Protein AF-A0A845XAM1-F1 (afdb_monomer_lite)

Radius of gyration: 22.7 Å; chains: 1; bounding box: 52×35×66 Å

Foldseek 3Di:
DAFDDDDPPWTWDADPPPRDIDTDPDVPDPDDDVVLLVVLVVVVVVPDDLVSSCVVRVDHSVVSVVSVVVVVVVDDPDDDPPDDDPDDDDDDPDDDDDDDDDPDDDDPPDPPPPPPPPPDDDDPDD

pLDDT: mean 74.66, std 19.13, range [31.91, 95.62]

Structure (mmCIF, N/CA/C/O backbone):
data_AF-A0A845XAM1-F1
#
_entry.id   AF-A0A845XAM1-F1
#
loop_
_atom_site.group_PDB
_atom_site.id
_atom_site.type_symbol
_atom_site.label_atom_id
_atom_site.label_alt_id
_atom_site.label_comp_id
_atom_site.label_asym_id
_atom_site.label_entity_id
_atom_site.label_seq_id
_atom_site.pdbx_PDB_ins_code
_atom_site.Cartn_x
_atom_site.Cartn_y
_atom_site.Cartn_z
_atom_site.occupancy
_atom_site.B_iso_or_equiv
_atom_site.auth_seq_id
_atom_site.auth_comp_id
_atom_site.auth_asym_id
_atom_site.auth_atom_id
_atom_site.pdbx_PDB_model_num
ATOM 1 N N . MET A 1 1 ? -32.323 -4.315 19.600 1.00 79.19 1 MET A N 1
ATOM 2 C CA . MET A 1 1 ? -30.849 -4.475 19.676 1.00 79.19 1 MET A CA 1
ATOM 3 C C . MET A 1 1 ? -30.452 -4.424 21.138 1.00 79.19 1 MET A C 1
ATOM 5 O O . MET A 1 1 ? -31.029 -3.615 21.851 1.00 79.19 1 MET A O 1
ATOM 9 N N . ASN A 1 2 ? -29.502 -5.253 21.579 1.00 88.81 2 ASN A N 1
ATOM 10 C CA . ASN A 1 2 ? -29.119 -5.334 22.995 1.00 88.81 2 ASN A CA 1
ATOM 11 C C . ASN A 1 2 ? -27.662 -4.906 23.189 1.00 88.81 2 ASN A C 1
ATOM 13 O O . ASN A 1 2 ? -26.811 -5.199 22.344 1.00 88.81 2 ASN A O 1
ATOM 17 N N . LYS A 1 3 ? -27.367 -4.234 24.307 1.00 89.69 3 LYS A N 1
ATOM 18 C CA . LYS A 1 3 ? -25.988 -3.936 24.721 1.00 89.69 3 LYS A CA 1
ATOM 19 C C . LYS A 1 3 ? -25.259 -5.254 25.006 1.00 89.69 3 LYS A C 1
ATOM 21 O O . LYS A 1 3 ? -25.790 -6.122 25.689 1.00 89.69 3 LYS A O 1
ATOM 26 N N . ASN A 1 4 ? -24.063 -5.408 24.453 1.00 89.12 4 ASN A N 1
ATOM 27 C CA . ASN A 1 4 ? -23.251 -6.624 24.503 1.00 89.12 4 ASN A CA 1
ATOM 28 C C . ASN A 1 4 ? -21.834 -6.312 25.007 1.00 89.12 4 ASN A C 1
ATOM 30 O O . ASN A 1 4 ? -20.840 -6.544 24.313 1.00 89.12 4 ASN A O 1
ATOM 34 N N . GLY A 1 5 ? -21.763 -5.739 26.209 1.00 89.19 5 GLY A N 1
ATOM 35 C CA . GLY A 1 5 ? -20.512 -5.339 26.849 1.00 89.19 5 GLY A CA 1
ATOM 36 C C . GLY A 1 5 ? -19.764 -4.230 26.104 1.00 89.19 5 GLY A C 1
ATOM 37 O O . GLY A 1 5 ? -20.294 -3.589 25.195 1.00 89.19 5 GLY A O 1
ATOM 38 N N . TYR A 1 6 ? -18.514 -4.013 26.499 1.00 86.81 6 TYR A N 1
ATOM 39 C CA . TYR A 1 6 ? -17.629 -3.009 25.913 1.00 86.81 6 TYR A CA 1
ATOM 40 C C . TYR A 1 6 ? -16.446 -3.679 25.209 1.00 86.81 6 TYR A C 1
ATOM 42 O O . TYR A 1 6 ? -15.944 -4.713 25.653 1.00 86.81 6 TYR A O 1
ATOM 50 N N . ARG A 1 7 ? -15.990 -3.091 24.099 1.00 81.31 7 ARG A N 1
ATOM 51 C CA . ARG A 1 7 ? -14.712 -3.433 23.454 1.00 81.31 7 ARG A CA 1
ATOM 52 C C . ARG A 1 7 ? -13.812 -2.202 23.481 1.00 81.31 7 ARG A C 1
ATOM 54 O O . ARG A 1 7 ? -13.999 -1.281 22.686 1.00 81.31 7 ARG A O 1
ATOM 61 N N . GLY A 1 8 ? -12.829 -2.208 24.381 1.00 82.19 8 GLY A N 1
ATOM 62 C CA . GLY A 1 8 ? -12.109 -0.987 24.746 1.00 82.19 8 GLY A CA 1
ATOM 63 C C . GLY A 1 8 ? -13.074 -0.011 25.420 1.00 82.19 8 GLY A C 1
ATOM 64 O O . GLY A 1 8 ? -13.892 -0.429 26.230 1.00 82.19 8 GLY A O 1
ATOM 65 N N . GLU A 1 9 ? -13.042 1.257 25.023 1.00 83.81 9 GLU A N 1
ATOM 66 C CA . GLU A 1 9 ? -13.940 2.301 25.549 1.00 83.81 9 GLU A CA 1
ATOM 67 C C . GLU A 1 9 ? -15.286 2.394 24.807 1.00 83.81 9 GLU A C 1
ATOM 69 O O . GLU A 1 9 ? -16.118 3.242 25.114 1.00 83.81 9 GLU A O 1
ATOM 74 N N . LYS A 1 10 ? -15.522 1.537 23.804 1.00 85.62 10 LYS A N 1
ATOM 75 C CA . LYS A 1 10 ? -16.697 1.631 22.926 1.00 85.62 10 LYS A CA 1
ATOM 76 C C . LYS A 1 10 ? -17.746 0.582 23.262 1.00 85.62 10 LYS A C 1
ATOM 78 O O . LYS A 1 10 ? -17.418 -0.591 23.476 1.00 85.62 10 LYS A O 1
ATOM 83 N N . GLN A 1 11 ? -19.012 0.992 23.246 1.00 88.94 11 GLN A N 1
ATOM 84 C CA . GLN A 1 11 ? -20.146 0.101 23.456 1.00 88.94 11 GLN A CA 1
ATOM 85 C C . GLN A 1 11 ? -20.244 -0.903 22.303 1.00 88.94 11 GLN A C 1
ATOM 87 O O . GLN A 1 11 ? -20.242 -0.536 21.128 1.00 88.94 11 GLN A O 1
ATOM 92 N N . ASN A 1 12 ? -20.337 -2.186 22.634 1.00 89.00 12 ASN A N 1
ATOM 93 C CA . ASN A 1 12 ? -20.641 -3.238 21.674 1.00 89.00 12 ASN A CA 1
ATOM 94 C C . ASN A 1 12 ? -22.132 -3.577 21.776 1.00 89.00 12 ASN A C 1
ATOM 96 O O . ASN A 1 12 ? -22.708 -3.590 22.866 1.00 89.00 12 ASN A O 1
ATOM 100 N N . TYR A 1 13 ? -22.761 -3.857 20.647 1.00 90.31 13 TYR A N 1
ATOM 101 C CA . TYR A 1 13 ? -24.172 -4.192 20.533 1.00 90.31 13 TYR A CA 1
ATOM 102 C C . TYR A 1 13 ? -24.320 -5.520 19.803 1.00 90.31 13 TYR A C 1
ATOM 104 O O . TYR A 1 13 ? -23.514 -5.865 18.939 1.00 90.31 13 TYR A O 1
ATOM 112 N N . LYS A 1 14 ? -25.366 -6.271 20.141 1.00 89.31 14 LYS A N 1
ATOM 113 C CA . LYS A 1 14 ? -25.750 -7.504 19.457 1.00 89.31 14 LYS A CA 1
ATOM 114 C C . LYS A 1 14 ? -27.153 -7.345 18.883 1.00 89.31 14 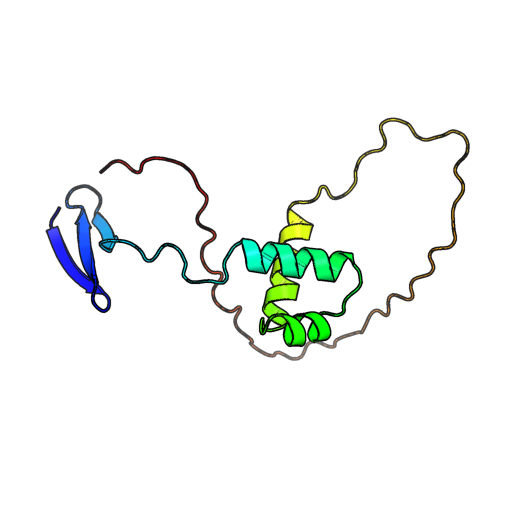LYS A C 1
ATOM 116 O O . LYS A 1 14 ? -28.093 -6.955 19.586 1.00 89.31 14 LYS A O 1
ATOM 121 N N . CYS A 1 15 ? -27.302 -7.638 17.596 1.00 89.31 15 CYS A N 1
ATOM 122 C CA . CYS A 1 15 ? -28.615 -7.705 16.971 1.00 89.31 15 CYS A CA 1
ATOM 123 C C . CYS A 1 15 ? -29.363 -8.939 17.490 1.00 89.31 15 CYS A C 1
ATOM 125 O O . CYS A 1 15 ? -28.816 -10.039 17.503 1.00 89.31 15 CYS A O 1
ATOM 127 N N . VAL A 1 16 ? -30.612 -8.749 17.916 1.00 86.31 16 VAL A N 1
ATOM 128 C CA . VAL A 1 16 ? -31.452 -9.829 18.457 1.00 86.31 16 VAL A CA 1
ATOM 129 C C . VAL A 1 16 ? -31.917 -10.760 17.333 1.00 86.31 16 VAL A C 1
ATOM 131 O O . VAL A 1 16 ? -31.968 -11.967 17.524 1.00 86.31 16 VAL A O 1
ATOM 134 N N . THR A 1 17 ? -32.165 -10.209 16.143 1.00 87.38 17 THR A N 1
ATOM 135 C CA . THR A 1 17 ? -32.703 -10.942 14.990 1.00 87.38 17 THR A CA 1
ATOM 136 C C . THR A 1 17 ? -31.642 -11.758 14.252 1.00 87.38 17 THR A C 1
ATOM 138 O O . THR A 1 17 ? -31.890 -12.898 13.889 1.00 87.38 17 THR A O 1
ATOM 141 N N . CYS A 1 18 ? -30.449 -11.195 14.021 1.00 87.31 18 CYS A N 1
ATOM 142 C CA . CYS A 1 18 ? -29.403 -11.852 13.221 1.00 87.31 18 CYS A CA 1
ATOM 143 C C . CYS A 1 18 ? -28.161 -12.272 14.023 1.00 87.31 18 CYS A C 1
ATOM 145 O O . CYS A 1 18 ? -27.218 -12.816 13.455 1.00 87.31 18 CYS A O 1
ATOM 147 N N . GLY A 1 19 ? -28.103 -11.974 15.325 1.00 83.88 19 GLY A N 1
ATOM 148 C CA . GLY A 1 19 ? -26.995 -12.352 16.208 1.00 83.88 19 GLY A CA 1
ATOM 149 C C . GLY A 1 19 ? -25.661 -11.633 15.962 1.00 83.88 19 GLY A C 1
ATOM 150 O O . GLY A 1 19 ? -24.726 -11.829 16.743 1.00 83.88 19 GLY A O 1
ATOM 151 N N . ARG A 1 20 ? -25.552 -10.794 14.920 1.00 86.38 20 ARG A N 1
ATOM 152 C CA . ARG A 1 20 ? -24.325 -10.050 14.587 1.00 86.38 20 ARG A CA 1
ATOM 153 C C . ARG A 1 20 ? -23.972 -9.044 15.680 1.00 86.38 20 ARG A C 1
ATOM 155 O O . ARG A 1 20 ? -24.858 -8.439 16.285 1.00 86.38 20 ARG A O 1
ATOM 162 N N . GLN A 1 21 ? -22.670 -8.859 15.894 1.00 86.94 21 GLN A N 1
ATOM 163 C CA . GLN A 1 21 ? -22.127 -7.897 16.850 1.00 86.94 21 GLN A CA 1
ATOM 164 C C . GLN A 1 21 ? -21.534 -6.690 16.121 1.00 86.94 21 GLN A C 1
ATOM 166 O O . GLN A 1 21 ? -20.876 -6.857 15.094 1.00 86.94 21 GLN A O 1
ATOM 171 N N . PHE A 1 22 ? -21.748 -5.492 16.653 1.00 86.56 22 PHE A N 1
ATOM 172 C CA . PHE A 1 22 ? -21.241 -4.243 16.090 1.00 86.56 22 PHE A CA 1
ATOM 173 C C . PHE A 1 22 ? -20.853 -3.265 17.199 1.00 86.56 22 PHE A C 1
ATOM 175 O O . PHE A 1 22 ? -21.482 -3.215 18.252 1.00 86.56 22 PHE A O 1
ATOM 182 N N . ILE A 1 23 ? -19.803 -2.484 16.954 1.00 85.44 23 ILE A N 1
ATOM 183 C CA . ILE A 1 23 ? -19.275 -1.502 17.904 1.00 85.44 23 ILE A CA 1
ATOM 184 C C . ILE A 1 23 ? -19.817 -0.123 17.534 1.00 85.44 23 ILE A C 1
ATOM 186 O O . ILE A 1 23 ? -19.826 0.243 16.357 1.00 85.44 23 ILE A O 1
ATOM 190 N N . GLU A 1 24 ? -20.233 0.643 18.536 1.00 77.94 24 GLU A N 1
ATOM 191 C CA . GLU A 1 24 ? -20.620 2.042 18.387 1.00 77.94 24 GLU A CA 1
ATOM 192 C C . GLU A 1 24 ? -19.454 2.862 17.832 1.00 77.94 24 GLU A C 1
ATOM 194 O O . GLU A 1 24 ? -18.351 2.842 18.379 1.00 77.94 24 GLU A O 1
ATOM 199 N N . ASN A 1 25 ? -19.690 3.564 16.722 1.00 72.31 25 ASN A N 1
ATOM 200 C CA . ASN A 1 25 ? -18.677 4.343 16.012 1.00 72.31 25 ASN A CA 1
ATOM 201 C C . ASN A 1 25 ? -17.377 3.543 15.743 1.00 72.31 25 ASN A C 1
ATOM 203 O O . ASN A 1 25 ? -16.337 3.773 16.387 1.00 72.31 25 ASN A O 1
ATOM 207 N N . PRO A 1 26 ? -17.402 2.583 14.794 1.00 68.25 26 PRO A N 1
ATOM 208 C CA . PRO A 1 26 ? -16.203 1.869 14.380 1.00 68.25 26 PRO A CA 1
ATOM 209 C C . PRO A 1 26 ? -15.143 2.892 13.982 1.00 68.25 26 PRO A C 1
ATOM 211 O O . PRO A 1 26 ? -15.405 3.798 13.195 1.00 68.25 26 PRO A O 1
ATOM 214 N N . GLN A 1 27 ? -13.942 2.773 14.545 1.00 65.75 27 GLN A N 1
ATOM 215 C CA . GLN A 1 27 ? -12.845 3.667 14.191 1.00 65.75 27 GLN A CA 1
ATOM 216 C C . GLN A 1 27 ? -12.525 3.422 12.708 1.00 65.75 27 GLN A C 1
ATOM 218 O O . GLN A 1 27 ? -11.957 2.383 12.372 1.00 65.75 27 GLN A O 1
ATOM 223 N N . LYS A 1 28 ? -12.970 4.332 11.828 1.00 63.66 28 LYS A N 1
ATOM 224 C CA . LYS A 1 28 ? -12.966 4.133 10.367 1.00 63.66 28 LYS A CA 1
ATOM 225 C C . LYS A 1 28 ? -11.569 3.911 9.797 1.00 63.66 28 LYS A C 1
ATOM 227 O O . LYS A 1 28 ? -11.437 3.263 8.769 1.00 63.66 28 LYS A O 1
ATOM 232 N N . GLN A 1 29 ? -10.531 4.399 10.473 1.00 57.56 29 GLN A N 1
ATOM 233 C CA . GLN A 1 29 ? -9.163 4.307 9.985 1.00 57.56 29 GLN A CA 1
ATOM 234 C C . GLN A 1 29 ? -8.238 3.783 11.074 1.00 57.56 29 GLN A C 1
ATOM 236 O O . GLN A 1 29 ? -7.521 4.512 11.749 1.00 57.56 29 GLN A O 1
ATOM 241 N N . ARG A 1 30 ? -8.236 2.461 11.244 1.00 62.19 30 ARG A N 1
ATOM 242 C CA . ARG A 1 30 ? -7.020 1.797 11.706 1.00 62.19 30 ARG A CA 1
ATOM 243 C C . ARG A 1 30 ? -6.127 1.681 10.471 1.00 62.19 30 ARG A C 1
ATOM 245 O O . ARG A 1 30 ? -6.280 0.730 9.704 1.00 62.19 30 ARG A O 1
ATOM 252 N N . GLY A 1 31 ? -5.185 2.600 10.286 1.00 75.62 31 GLY A N 1
ATOM 253 C CA . GLY A 1 31 ? -4.215 2.544 9.186 1.00 75.62 31 GLY A CA 1
ATOM 254 C C . GLY A 1 31 ? -3.623 3.902 8.828 1.00 75.62 31 GLY A C 1
ATOM 255 O O . GLY A 1 31 ? -4.001 4.912 9.413 1.00 75.62 31 GLY A O 1
ATOM 256 N N . TYR A 1 32 ? -2.698 3.893 7.869 1.00 84.62 32 TYR A N 1
ATOM 257 C CA . TYR A 1 32 ? -2.263 5.103 7.173 1.00 84.62 32 TYR A CA 1
ATOM 258 C C . TYR A 1 32 ? -3.428 5.667 6.346 1.00 84.62 32 TYR A C 1
ATOM 260 O O . TYR A 1 32 ? -4.269 4.893 5.882 1.00 84.62 32 TYR A O 1
ATOM 268 N N . SER A 1 33 ? -3.483 6.990 6.173 1.00 87.88 33 SER A N 1
ATOM 269 C CA . SER A 1 33 ? -4.460 7.617 5.281 1.00 87.88 33 SER A CA 1
ATOM 270 C C . SER A 1 33 ? -4.181 7.247 3.821 1.00 87.88 33 SER A C 1
ATOM 272 O O . SER A 1 33 ? -3.048 6.928 3.443 1.00 87.88 33 SER A O 1
ATOM 274 N N . ASP A 1 34 ? -5.218 7.311 2.986 1.00 87.44 34 ASP A N 1
ATOM 275 C CA . ASP A 1 34 ? -5.086 7.047 1.549 1.00 87.44 34 ASP A CA 1
ATOM 276 C C . ASP A 1 34 ? -4.158 8.065 0.864 1.00 87.44 34 ASP A C 1
ATOM 278 O O . ASP A 1 34 ? -3.443 7.719 -0.075 1.00 87.44 34 ASP A O 1
ATOM 282 N N . GLU A 1 35 ? -4.086 9.288 1.394 1.00 90.81 35 GLU A N 1
ATOM 283 C CA . GLU A 1 35 ? -3.136 10.322 0.975 1.00 90.81 35 GLU A CA 1
ATOM 284 C C . GLU A 1 35 ? -1.690 9.833 1.118 1.00 90.81 35 GLU A C 1
ATOM 286 O O . GLU A 1 35 ? -0.961 9.785 0.125 1.00 90.81 35 GLU A O 1
ATOM 291 N N . VAL A 1 36 ? -1.307 9.350 2.308 1.00 91.88 36 VAL A N 1
ATOM 292 C CA . VAL A 1 36 ? 0.045 8.825 2.572 1.00 91.88 36 VAL A CA 1
ATOM 293 C C . VAL A 1 36 ? 0.357 7.640 1.661 1.00 91.88 36 VAL A C 1
ATOM 295 O O . VAL A 1 36 ? 1.459 7.549 1.114 1.00 91.88 36 VAL A O 1
ATOM 298 N N . ARG A 1 37 ? -0.613 6.741 1.453 1.00 92.06 37 ARG A N 1
ATOM 299 C CA . ARG A 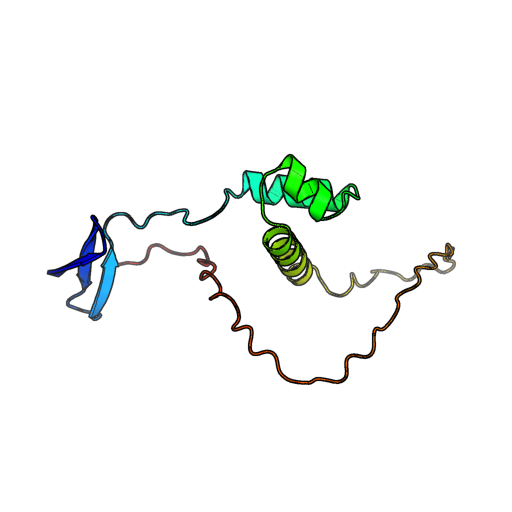1 37 ? -0.458 5.615 0.523 1.00 92.06 37 ARG A CA 1
ATOM 300 C C . ARG A 1 37 ? -0.193 6.106 -0.902 1.00 92.06 37 ARG A C 1
ATOM 302 O O . ARG A 1 37 ? 0.730 5.608 -1.545 1.00 92.06 37 ARG A O 1
ATOM 309 N N . SER A 1 38 ? -0.968 7.075 -1.386 1.00 92.62 38 SER A N 1
ATOM 310 C CA . SER A 1 38 ? -0.837 7.609 -2.746 1.00 92.62 38 SER A CA 1
ATOM 311 C C . SER A 1 38 ? 0.511 8.299 -2.975 1.00 92.62 38 SER A C 1
ATOM 313 O O . SER A 1 38 ? 1.142 8.099 -4.011 1.00 92.62 38 SER A O 1
ATOM 315 N N . GLU A 1 39 ? 1.009 9.041 -1.986 1.00 94.94 39 GLU A N 1
ATOM 316 C CA . GLU A 1 39 ? 2.318 9.691 -2.049 1.00 94.94 39 GLU A CA 1
ATOM 317 C C . GLU A 1 39 ? 3.464 8.675 -2.050 1.00 94.94 39 GLU A C 1
ATOM 319 O O . GLU A 1 39 ? 4.408 8.814 -2.828 1.00 94.94 39 GLU A O 1
ATOM 324 N N . CYS A 1 40 ? 3.373 7.627 -1.222 1.00 95.19 40 CYS A N 1
ATOM 325 C CA . CYS A 1 40 ? 4.353 6.538 -1.209 1.00 95.19 40 CYS A CA 1
ATOM 326 C C . CYS A 1 40 ? 4.442 5.839 -2.570 1.00 95.19 40 CYS A C 1
ATOM 328 O O . CYS A 1 40 ? 5.541 5.573 -3.056 1.00 95.19 40 CYS A O 1
ATOM 330 N N . LEU A 1 41 ? 3.296 5.572 -3.200 1.00 94.00 41 LEU A N 1
ATOM 331 C CA . LEU A 1 41 ? 3.248 4.950 -4.523 1.00 94.00 41 LEU A CA 1
ATOM 332 C C . LEU A 1 41 ? 3.819 5.868 -5.612 1.00 94.00 41 LEU A C 1
ATOM 334 O O . LEU A 1 41 ? 4.584 5.396 -6.447 1.00 94.00 41 LEU A O 1
ATOM 338 N N . LYS A 1 42 ? 3.533 7.177 -5.571 1.00 95.62 42 LYS A N 1
ATOM 339 C CA . LYS A 1 42 ? 4.125 8.153 -6.506 1.00 95.62 42 LYS A CA 1
ATOM 340 C C . LYS A 1 42 ? 5.651 8.189 -6.414 1.00 95.62 42 LYS A C 1
ATOM 342 O O . LYS A 1 42 ? 6.321 8.150 -7.438 1.00 95.62 42 LYS A O 1
ATOM 347 N N . MET A 1 43 ? 6.211 8.215 -5.203 1.00 95.44 43 MET A N 1
ATOM 348 C CA . MET A 1 43 ? 7.670 8.196 -5.027 1.00 95.44 43 MET A CA 1
ATOM 349 C C . MET A 1 43 ? 8.304 6.902 -5.547 1.00 95.44 43 MET A C 1
ATOM 351 O O . MET A 1 43 ? 9.383 6.954 -6.132 1.00 95.44 43 MET A O 1
ATOM 355 N N . TYR A 1 44 ? 7.630 5.761 -5.375 1.00 95.00 44 TYR A N 1
ATOM 356 C CA . TYR A 1 44 ? 8.090 4.486 -5.928 1.00 95.00 44 TYR A CA 1
ATOM 357 C C . TYR A 1 44 ? 8.121 4.501 -7.463 1.00 95.00 44 TYR A C 1
ATOM 359 O O . TYR A 1 44 ? 9.129 4.115 -8.048 1.00 95.00 44 TYR A O 1
ATOM 367 N N . VAL A 1 45 ? 7.062 5.001 -8.112 1.00 93.31 45 VAL A N 1
ATOM 368 C CA . VAL A 1 45 ? 7.013 5.148 -9.581 1.00 93.31 45 VAL A CA 1
ATOM 369 C C . VAL A 1 45 ? 8.092 6.113 -10.085 1.00 93.31 45 VAL A C 1
ATOM 371 O O . VAL A 1 45 ? 8.679 5.875 -11.133 1.00 93.31 45 VAL A O 1
ATOM 374 N N . ASN A 1 46 ? 8.431 7.140 -9.300 1.00 94.75 46 ASN A N 1
ATOM 375 C CA . ASN A 1 46 ? 9.535 8.064 -9.587 1.00 94.75 46 ASN A CA 1
ATOM 376 C C . ASN A 1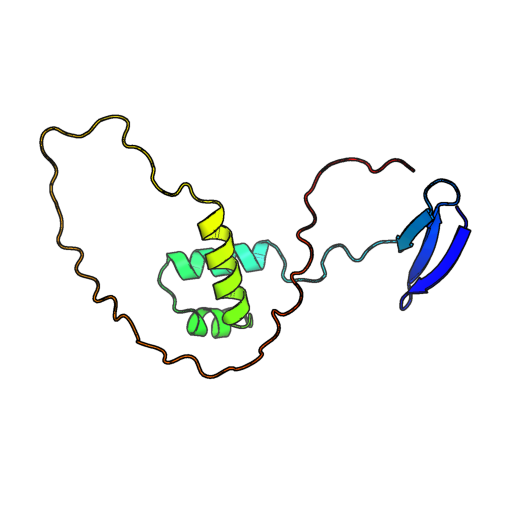 46 ? 10.937 7.472 -9.316 1.00 94.75 46 ASN A C 1
ATOM 378 O O . ASN A 1 46 ? 11.928 8.196 -9.379 1.00 94.75 46 ASN A O 1
ATOM 382 N N . GLY A 1 47 ? 11.044 6.182 -8.982 1.00 92.19 47 GLY A N 1
ATOM 383 C CA . GLY A 1 47 ? 12.320 5.481 -8.833 1.00 92.19 47 GLY A CA 1
ATOM 384 C C . GLY A 1 47 ? 12.960 5.555 -7.444 1.00 92.19 47 GLY A C 1
ATOM 385 O O . GLY A 1 47 ? 14.086 5.083 -7.271 1.00 92.19 47 GLY A O 1
ATOM 386 N N . MET A 1 48 ? 12.283 6.092 -6.419 1.00 93.88 48 MET A N 1
ATOM 387 C CA . MET A 1 48 ? 12.809 5.992 -5.053 1.00 93.88 48 MET A CA 1
ATOM 388 C C . MET A 1 48 ? 12.773 4.545 -4.549 1.00 93.88 48 MET A C 1
ATOM 390 O O . MET A 1 48 ? 11.743 3.870 -4.574 1.00 93.88 48 MET A O 1
ATOM 394 N N . GLY A 1 49 ? 13.892 4.094 -3.979 1.00 92.06 49 GLY A N 1
ATOM 395 C CA . GLY A 1 49 ? 13.959 2.809 -3.289 1.00 92.06 49 GLY A CA 1
ATOM 396 C C . GLY A 1 49 ? 13.096 2.779 -2.019 1.00 92.06 49 GLY A C 1
ATOM 397 O O . GLY A 1 49 ? 12.935 3.789 -1.335 1.00 92.06 49 GLY A O 1
ATOM 398 N N . PHE A 1 50 ? 12.595 1.596 -1.643 1.00 94.25 50 PHE A N 1
ATOM 399 C CA . PHE A 1 50 ? 11.670 1.427 -0.508 1.00 94.25 50 PHE A CA 1
ATOM 400 C C . PHE A 1 50 ? 12.182 2.007 0.820 1.00 94.25 50 PHE A C 1
ATOM 402 O O . PHE A 1 50 ? 11.409 2.601 1.566 1.00 94.25 50 PHE A O 1
ATOM 409 N N . ARG A 1 51 ? 13.485 1.869 1.104 1.00 94.38 51 ARG A N 1
ATOM 410 C CA . ARG A 1 51 ? 14.117 2.446 2.305 1.00 94.38 51 ARG A CA 1
ATOM 411 C C . ARG A 1 51 ? 14.197 3.973 2.255 1.00 94.38 51 ARG A C 1
ATOM 413 O O . ARG A 1 51 ? 14.036 4.621 3.279 1.00 94.38 51 ARG A O 1
ATOM 420 N N . GLY A 1 52 ? 14.402 4.546 1.068 1.00 94.81 52 GLY A N 1
ATOM 421 C CA . GLY A 1 52 ? 14.379 5.998 0.889 1.00 94.81 52 GLY A CA 1
ATOM 422 C C . GLY A 1 52 ? 12.991 6.567 1.174 1.00 94.81 52 GLY A C 1
ATOM 423 O O . GLY A 1 52 ? 12.861 7.584 1.846 1.00 94.81 52 GLY A O 1
ATOM 424 N N . ILE A 1 53 ? 11.943 5.871 0.729 1.00 95.31 53 ILE A N 1
ATOM 425 C CA . ILE A 1 53 ? 10.557 6.272 1.001 1.00 95.31 53 ILE A CA 1
ATOM 426 C C . ILE A 1 53 ? 10.239 6.148 2.496 1.00 95.31 53 ILE A C 1
ATOM 428 O O . ILE A 1 53 ? 9.594 7.031 3.061 1.00 95.31 53 ILE A O 1
ATOM 432 N N . GLU A 1 54 ? 10.722 5.088 3.148 1.00 94.56 54 GLU A N 1
ATOM 433 C CA . GLU A 1 54 ? 10.597 4.911 4.598 1.00 94.56 54 GLU A CA 1
ATOM 434 C C . GLU A 1 54 ? 11.206 6.084 5.372 1.00 94.56 54 GLU A C 1
ATOM 436 O O . GLU A 1 54 ? 10.557 6.606 6.275 1.00 94.56 54 GLU A O 1
ATOM 441 N N . TRP A 1 55 ? 12.392 6.559 4.990 1.00 95.25 55 TRP A N 1
ATOM 442 C CA . TRP A 1 55 ? 13.008 7.725 5.629 1.00 95.25 55 TRP A CA 1
ATOM 443 C C . TRP A 1 55 ? 12.219 9.017 5.423 1.00 95.25 55 TRP A C 1
ATOM 445 O O . TRP A 1 55 ? 12.104 9.809 6.353 1.00 95.25 55 TRP A O 1
ATOM 455 N N . VAL A 1 56 ? 11.643 9.224 4.238 1.00 94.19 56 VAL A N 1
ATOM 456 C CA . VAL A 1 56 ? 10.891 10.451 3.930 1.00 94.19 56 VAL A CA 1
ATOM 457 C C . VAL A 1 56 ? 9.509 10.468 4.592 1.00 94.19 56 VAL A C 1
ATOM 459 O O . VAL A 1 56 ? 9.054 11.524 5.027 1.00 94.19 56 VAL A O 1
ATOM 462 N N . LYS A 1 57 ? 8.813 9.325 4.666 1.00 92.69 57 LYS A N 1
ATOM 463 C CA . LYS A 1 57 ? 7.420 9.256 5.156 1.00 92.69 57 LYS A CA 1
ATOM 464 C C . LYS A 1 57 ? 7.255 8.640 6.540 1.00 92.69 57 LYS A C 1
ATOM 466 O O . LYS A 1 57 ? 6.155 8.692 7.083 1.00 92.69 57 LYS A O 1
ATOM 471 N N . GLY A 1 58 ? 8.290 8.018 7.101 1.00 92.06 58 GLY A N 1
ATOM 472 C CA . GLY A 1 58 ? 8.190 7.265 8.357 1.00 92.06 58 GLY A CA 1
ATOM 473 C C . GLY A 1 58 ? 7.300 6.019 8.255 1.00 92.06 58 GLY A C 1
ATOM 474 O O . GLY A 1 58 ? 6.818 5.506 9.265 1.00 92.06 58 GLY A O 1
ATOM 475 N N . VAL A 1 59 ? 7.033 5.537 7.038 1.00 91.62 59 VAL A N 1
ATOM 476 C CA . VAL A 1 59 ? 6.254 4.320 6.787 1.00 91.62 59 VAL A CA 1
ATOM 477 C C . VAL A 1 59 ? 7.217 3.157 6.617 1.00 91.62 59 VAL A C 1
ATOM 479 O O . VAL A 1 59 ? 8.072 3.195 5.739 1.00 91.62 59 VAL A O 1
ATOM 482 N N . HIS A 1 60 ? 7.044 2.093 7.401 1.00 93.25 60 HIS A N 1
ATOM 483 C CA . HIS A 1 60 ? 7.914 0.922 7.305 1.00 93.25 60 HIS A CA 1
ATOM 484 C C . HIS A 1 60 ? 7.927 0.341 5.879 1.00 93.25 60 HIS A C 1
ATOM 486 O O . HIS A 1 60 ? 6.863 0.098 5.294 1.00 93.25 60 HIS A O 1
ATOM 492 N N . HIS A 1 61 ? 9.114 0.067 5.328 1.00 91.56 61 HIS A N 1
ATOM 493 C CA . HIS A 1 61 ? 9.287 -0.343 3.928 1.00 91.56 61 HIS A CA 1
ATOM 494 C C . HIS A 1 61 ? 8.455 -1.572 3.527 1.00 91.56 61 HIS A C 1
ATOM 496 O O . HIS A 1 61 ? 7.998 -1.660 2.387 1.00 91.56 61 HIS A O 1
ATOM 502 N N . THR A 1 62 ? 8.184 -2.511 4.443 1.00 94.12 62 THR A N 1
ATOM 503 C CA . THR A 1 62 ? 7.333 -3.681 4.139 1.00 94.12 62 THR A CA 1
ATOM 504 C C . THR A 1 62 ? 5.891 -3.297 3.821 1.00 94.12 62 THR A C 1
ATOM 506 O O . THR A 1 62 ? 5.253 -3.950 2.997 1.00 94.12 62 THR A O 1
ATOM 509 N N . THR A 1 63 ? 5.373 -2.242 4.452 1.00 93.00 63 THR A N 1
ATOM 510 C CA . THR A 1 63 ? 4.029 -1.716 4.184 1.00 93.00 63 THR A CA 1
ATOM 511 C C . THR A 1 63 ? 3.958 -1.163 2.764 1.00 93.00 63 THR A C 1
ATOM 513 O O . THR A 1 63 ? 3.012 -1.454 2.036 1.00 93.00 63 THR A O 1
ATOM 516 N N . ILE A 1 64 ? 5.001 -0.448 2.339 1.00 93.31 64 ILE A N 1
ATOM 517 C CA . ILE A 1 64 ? 5.116 0.099 0.984 1.00 93.31 64 ILE A CA 1
ATOM 518 C C . ILE A 1 64 ? 5.194 -1.042 -0.039 1.00 93.31 64 ILE A C 1
ATOM 520 O O . ILE A 1 64 ? 4.446 -1.042 -1.013 1.00 93.31 64 ILE A O 1
ATOM 524 N N . ILE A 1 65 ? 6.014 -2.069 0.219 1.00 93.62 65 ILE A N 1
ATOM 525 C CA . ILE A 1 65 ? 6.094 -3.273 -0.629 1.00 93.62 65 ILE A CA 1
ATOM 526 C C . ILE A 1 65 ? 4.721 -3.948 -0.756 1.00 93.62 65 ILE A C 1
ATOM 528 O O . ILE A 1 65 ? 4.334 -4.368 -1.846 1.00 93.62 65 ILE A O 1
ATOM 532 N N . HIS A 1 66 ? 3.964 -4.055 0.340 1.00 93.25 66 HIS A N 1
ATOM 533 C CA . HIS A 1 66 ? 2.608 -4.604 0.304 1.00 93.25 66 HIS A CA 1
ATOM 534 C C . HIS A 1 66 ? 1.662 -3.759 -0.555 1.00 93.25 66 HIS A C 1
ATOM 536 O O . HIS A 1 66 ? 0.903 -4.329 -1.337 1.00 93.25 66 HIS A O 1
ATOM 542 N N . TRP A 1 67 ? 1.723 -2.429 -0.465 1.00 93.44 67 TRP A N 1
ATOM 543 C CA . TRP A 1 67 ? 0.910 -1.552 -1.309 1.00 93.44 67 TRP A CA 1
ATOM 544 C C . TRP A 1 67 ? 1.265 -1.661 -2.787 1.00 93.44 67 TRP A C 1
ATOM 546 O O . TRP A 1 67 ? 0.355 -1.709 -3.613 1.00 93.44 67 TRP A O 1
ATOM 556 N N . VAL A 1 68 ? 2.550 -1.766 -3.126 1.00 92.00 68 VAL A N 1
ATOM 557 C CA . VAL A 1 68 ? 2.989 -1.989 -4.512 1.00 92.00 68 VAL A CA 1
ATOM 558 C C . VAL A 1 68 ? 2.464 -3.328 -5.027 1.00 92.00 68 VAL A C 1
ATOM 560 O O . VAL A 1 68 ? 1.831 -3.371 -6.077 1.00 92.00 68 VAL A O 1
ATOM 563 N N . LYS A 1 69 ? 2.610 -4.411 -4.252 1.00 90.12 69 LYS A N 1
ATOM 564 C CA . LYS A 1 69 ? 2.064 -5.733 -4.612 1.00 90.12 69 LYS A CA 1
ATOM 565 C C . LYS A 1 69 ? 0.546 -5.729 -4.776 1.00 90.12 69 LYS A C 1
ATOM 567 O O . LYS A 1 69 ? 0.032 -6.438 -5.631 1.00 90.12 69 LYS A O 1
ATOM 572 N N . GLN A 1 70 ? -0.177 -4.985 -3.941 1.00 89.31 70 GLN A N 1
ATOM 573 C CA . GLN A 1 70 ? -1.629 -4.877 -4.048 1.00 89.31 70 GLN A CA 1
ATOM 574 C C . GLN A 1 70 ? -2.037 -4.110 -5.308 1.00 89.31 70 GLN A C 1
ATOM 576 O O . GLN A 1 70 ? -2.911 -4.577 -6.026 1.00 89.31 70 GLN A O 1
ATOM 581 N N . SER A 1 71 ? -1.364 -2.995 -5.595 1.00 87.12 71 SER A N 1
ATOM 582 C CA . SER A 1 71 ? -1.625 -2.186 -6.793 1.00 87.12 71 SER A CA 1
ATOM 583 C C . SER A 1 71 ? -1.284 -2.964 -8.072 1.00 87.12 71 SER A C 1
ATOM 585 O O . SER A 1 71 ? -1.997 -2.874 -9.060 1.00 87.12 71 SER A O 1
ATOM 587 N N . GLY A 1 72 ? -0.249 -3.813 -8.026 1.00 83.56 72 GLY A N 1
ATOM 588 C CA . GLY A 1 72 ? 0.108 -4.724 -9.117 1.00 83.56 72 GLY A CA 1
ATOM 589 C C . GLY A 1 72 ? -0.969 -5.758 -9.457 1.00 83.56 72 GLY A C 1
ATOM 590 O O . GLY A 1 72 ? -1.109 -6.121 -10.613 1.00 83.56 72 GLY A O 1
ATOM 591 N N . LYS A 1 73 ? -1.762 -6.209 -8.475 1.00 82.75 73 LYS A N 1
ATOM 592 C CA . LYS A 1 73 ? -2.867 -7.162 -8.708 1.00 82.75 73 LYS A CA 1
ATOM 593 C C . LYS A 1 73 ? -4.100 -6.525 -9.345 1.00 82.75 73 LYS A C 1
ATOM 595 O O . LYS A 1 73 ? -4.957 -7.244 -9.842 1.00 82.75 73 LYS A O 1
ATOM 600 N N . GLU A 1 74 ? -4.234 -5.208 -9.232 1.00 77.94 74 GLU A N 1
ATOM 601 C CA . GLU A 1 74 ? -5.348 -4.454 -9.813 1.00 77.94 74 GLU A CA 1
ATOM 602 C C . GLU A 1 74 ? -5.094 -4.129 -11.293 1.00 77.94 74 GLU A C 1
ATOM 604 O O . GLU A 1 74 ? -6.029 -3.777 -12.009 1.00 77.94 74 GLU A O 1
ATOM 609 N N . LEU A 1 75 ? -3.848 -4.270 -11.757 1.00 76.94 75 LEU A N 1
ATOM 610 C CA . LEU A 1 75 ? -3.470 -4.071 -13.149 1.00 76.94 75 LEU A CA 1
ATOM 611 C C . LEU A 1 75 ? -3.7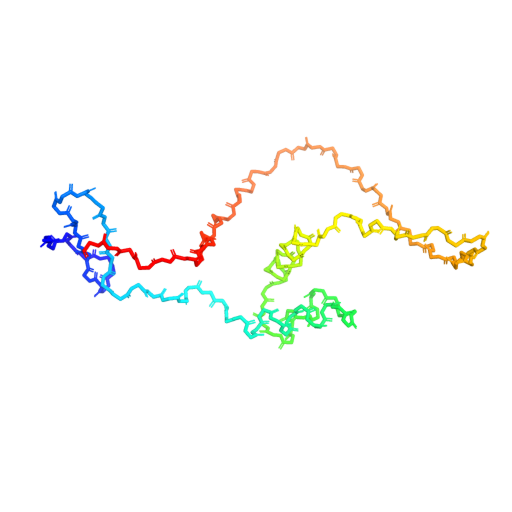71 -5.332 -13.980 1.00 76.94 75 LEU A C 1
ATOM 613 O O . LEU A 1 75 ? -3.552 -6.446 -13.498 1.00 76.94 75 LEU A O 1
ATOM 617 N N . PRO A 1 76 ? -4.264 -5.182 -15.223 1.00 75.00 76 PRO A N 1
ATOM 618 C CA . PRO A 1 76 ? -4.391 -6.304 -16.146 1.00 75.00 76 PRO A CA 1
ATOM 619 C C . PRO A 1 76 ? -3.007 -6.881 -16.486 1.00 75.00 76 PRO A C 1
ATOM 621 O O . PRO A 1 76 ? -2.054 -6.130 -16.681 1.00 75.00 76 PRO A O 1
ATOM 624 N N . ASP A 1 77 ? -2.921 -8.212 -16.575 1.00 68.31 77 ASP A N 1
ATOM 625 C CA . ASP A 1 77 ? -1.670 -8.976 -16.771 1.00 68.31 77 ASP A CA 1
ATOM 626 C C . ASP A 1 77 ? -0.943 -8.606 -18.078 1.00 68.31 77 ASP A C 1
ATOM 628 O O . ASP A 1 77 ? 0.283 -8.607 -18.157 1.00 68.31 77 ASP A O 1
ATOM 632 N N . ALA A 1 78 ? -1.713 -8.245 -19.104 1.00 64.56 78 ALA A N 1
ATOM 633 C CA . ALA A 1 78 ? -1.226 -7.659 -20.339 1.00 64.56 78 ALA A CA 1
ATOM 634 C C . ALA A 1 78 ? -2.352 -6.827 -20.957 1.00 64.56 78 ALA A C 1
ATOM 636 O O . ALA A 1 78 ? -3.486 -7.297 -21.087 1.00 64.56 78 ALA A O 1
ATOM 637 N N . LEU A 1 79 ? -2.049 -5.595 -21.360 1.00 63.94 79 LEU A N 1
ATOM 638 C CA . LEU A 1 79 ? -2.894 -4.899 -22.322 1.00 63.94 79 LEU A CA 1
ATOM 639 C C . LEU A 1 79 ? -2.735 -5.654 -23.640 1.00 63.94 79 LEU A C 1
ATOM 641 O O . LEU A 1 79 ? -1.650 -5.651 -24.218 1.00 63.94 79 LEU A O 1
ATOM 645 N N . ALA A 1 80 ? -3.783 -6.352 -24.078 1.00 63.50 80 ALA A N 1
ATOM 646 C CA . ALA A 1 80 ? -3.793 -6.922 -25.415 1.00 63.50 80 ALA A CA 1
ATOM 647 C C . ALA A 1 80 ? -3.672 -5.751 -26.404 1.00 63.50 80 ALA A C 1
ATOM 649 O O . ALA A 1 80 ? -4.532 -4.866 -26.379 1.00 63.50 80 ALA A O 1
ATOM 650 N N . PRO A 1 81 ? -2.611 -5.680 -27.225 1.00 65.75 81 PRO A N 1
ATOM 651 C CA . PRO A 1 81 ? -2.530 -4.641 -28.236 1.00 65.75 81 PRO A CA 1
ATOM 652 C C . PRO A 1 81 ? -3.684 -4.845 -29.227 1.00 65.75 81 PRO A C 1
ATOM 654 O O . PRO A 1 81 ? -3.863 -5.946 -29.744 1.00 65.75 81 PRO A O 1
ATOM 657 N N . GLU A 1 82 ? -4.482 -3.803 -29.484 1.00 67.31 82 GLU A N 1
ATOM 658 C CA . GLU A 1 82 ? -5.595 -3.870 -30.451 1.00 67.31 82 GLU A CA 1
ATOM 659 C C . GLU A 1 82 ? -5.104 -4.147 -31.882 1.00 67.31 82 GLU A C 1
ATOM 661 O O . GLU A 1 82 ? -5.837 -4.694 -32.702 1.00 67.31 82 GLU A O 1
ATOM 666 N N . SER A 1 83 ? -3.849 -3.808 -32.183 1.00 66.81 83 SER A N 1
ATOM 667 C CA . SER A 1 83 ? -3.182 -4.154 -33.435 1.00 66.81 83 SER A CA 1
ATOM 668 C C . SER A 1 83 ? -1.687 -4.358 -33.200 1.00 66.81 83 SER A C 1
ATOM 670 O O . SER A 1 83 ? -1.056 -3.619 -32.443 1.00 66.81 83 SER A O 1
ATOM 672 N N . VAL A 1 84 ? -1.122 -5.390 -33.826 1.00 71.31 84 VAL A N 1
ATOM 673 C CA . VAL A 1 84 ? 0.327 -5.612 -33.854 1.00 71.31 84 VAL A CA 1
ATOM 674 C C . VAL A 1 84 ? 0.888 -4.739 -34.982 1.00 71.31 84 VAL A C 1
ATOM 676 O O . VAL A 1 84 ? 0.451 -4.911 -36.121 1.00 71.31 84 VAL A O 1
ATOM 679 N N . PRO A 1 85 ? 1.795 -3.785 -34.708 1.00 72.62 85 PRO A N 1
ATOM 680 C CA . PRO A 1 85 ? 2.399 -2.976 -35.761 1.00 72.62 85 PRO A CA 1
ATOM 681 C C . PRO A 1 85 ? 3.247 -3.853 -36.695 1.00 72.62 85 PRO A C 1
ATOM 683 O O . PRO A 1 85 ? 3.906 -4.789 -36.247 1.00 72.62 85 PRO A O 1
ATOM 686 N N . GLU A 1 86 ? 3.237 -3.543 -37.994 1.00 74.94 86 GLU A N 1
ATOM 687 C CA . GLU A 1 86 ? 3.976 -4.285 -39.032 1.00 74.94 86 GLU A CA 1
ATOM 688 C C . GLU A 1 86 ? 5.503 -4.213 -38.835 1.00 74.94 86 GLU A C 1
ATOM 690 O O . GLU A 1 86 ? 6.227 -5.145 -39.178 1.00 74.94 86 GLU A O 1
ATOM 695 N N . VAL A 1 87 ? 5.988 -3.130 -38.218 1.00 73.75 87 VAL A N 1
ATOM 696 C CA . VAL A 1 87 ? 7.384 -2.928 -37.814 1.00 73.75 87 VAL A CA 1
ATOM 697 C C . VAL A 1 87 ? 7.391 -2.333 -36.406 1.00 73.75 87 VAL A C 1
ATOM 699 O O . VAL A 1 87 ? 6.715 -1.337 -36.153 1.00 73.75 87 VAL A O 1
ATOM 702 N N . GLY A 1 88 ? 8.138 -2.941 -35.484 1.00 71.31 88 GLY A N 1
ATOM 703 C CA . GLY A 1 88 ? 8.322 -2.452 -34.118 1.00 71.31 88 GLY A CA 1
ATOM 704 C C . GLY A 1 88 ? 9.804 -2.346 -33.783 1.00 71.31 88 GLY A C 1
ATOM 705 O O . GLY A 1 88 ? 10.554 -3.297 -33.994 1.00 71.31 88 GLY A O 1
ATOM 706 N N . GLU A 1 89 ? 10.228 -1.193 -33.272 1.00 75.62 89 GLU A N 1
ATOM 707 C CA . GLU A 1 89 ? 11.567 -1.024 -32.711 1.00 75.62 89 GLU A CA 1
ATOM 708 C C . GLU A 1 89 ? 11.620 -1.698 -31.333 1.00 75.62 89 GLU A C 1
ATOM 710 O O . GLU A 1 89 ? 10.793 -1.428 -30.460 1.00 75.62 89 GLU A O 1
ATOM 715 N N . LEU A 1 90 ? 12.575 -2.609 -31.147 1.00 71.88 90 LEU A N 1
ATOM 716 C CA . LEU A 1 90 ? 12.873 -3.232 -29.859 1.00 71.88 90 LEU A CA 1
ATOM 717 C C . LEU A 1 90 ? 14.078 -2.512 -29.257 1.00 71.88 90 LEU A C 1
ATOM 719 O O . LEU A 1 90 ? 15.198 -2.709 -29.719 1.00 71.88 90 LEU A O 1
ATOM 723 N N . ASP A 1 91 ? 13.845 -1.683 -28.241 1.00 78.38 91 ASP A N 1
ATOM 724 C CA . ASP A 1 91 ? 14.925 -1.092 -27.450 1.00 78.38 91 ASP A CA 1
ATOM 725 C C . ASP A 1 91 ? 15.449 -2.108 -26.417 1.00 78.38 91 ASP A C 1
ATOM 727 O O . ASP A 1 91 ? 14.679 -2.861 -25.804 1.00 78.38 91 ASP A O 1
ATOM 731 N N . GLU A 1 92 ? 16.769 -2.168 -26.237 1.00 66.81 92 GLU A N 1
ATOM 732 C CA . GLU A 1 92 ? 17.437 -3.175 -25.408 1.00 66.81 92 GLU A CA 1
ATOM 733 C C . GLU A 1 92 ? 17.285 -2.868 -23.910 1.00 66.81 92 GLU A C 1
ATOM 735 O O . GLU A 1 92 ? 18.161 -2.304 -23.255 1.00 66.81 92 GLU A O 1
ATOM 740 N N . LEU A 1 93 ? 16.177 -3.309 -23.315 1.00 65.12 93 LEU A N 1
ATOM 741 C CA . LEU A 1 93 ? 15.992 -3.267 -21.863 1.00 65.12 93 LEU A CA 1
ATOM 742 C C . LEU A 1 93 ? 16.543 -4.535 -21.206 1.00 65.12 93 LEU A C 1
ATOM 744 O O . LEU A 1 93 ? 15.803 -5.436 -20.804 1.00 65.12 93 LEU A O 1
ATOM 748 N N . GLN A 1 94 ? 17.864 -4.611 -21.055 1.00 62.03 94 GLN A N 1
ATOM 749 C CA . GLN A 1 94 ? 18.479 -5.700 -20.302 1.00 62.03 94 GLN A CA 1
ATOM 750 C C . GLN A 1 94 ? 18.472 -5.380 -18.800 1.00 62.03 94 GLN A C 1
ATOM 752 O O . GLN A 1 94 ? 19.296 -4.625 -18.291 1.00 62.03 94 GLN A O 1
ATOM 757 N N . THR A 1 95 ? 17.541 -5.982 -18.058 1.00 64.50 95 THR A N 1
ATOM 758 C CA . THR A 1 95 ? 17.573 -5.973 -16.587 1.00 64.50 95 THR A CA 1
ATOM 759 C C . THR A 1 95 ? 18.010 -7.350 -16.103 1.00 64.50 95 THR A C 1
ATOM 761 O O . THR A 1 95 ? 17.303 -8.336 -16.300 1.00 64.50 95 THR A O 1
ATOM 764 N N . PHE A 1 96 ? 19.181 -7.447 -15.468 1.00 77.75 96 PHE A N 1
ATOM 765 C CA . PHE A 1 96 ? 19.624 -8.698 -14.852 1.00 77.75 96 PHE A CA 1
ATOM 766 C C . PHE A 1 96 ? 18.709 -9.050 -13.671 1.00 77.75 96 PHE A C 1
ATOM 768 O O . PHE A 1 96 ? 18.799 -8.460 -12.592 1.00 77.75 96 PHE A O 1
ATOM 775 N N . VAL A 1 97 ? 17.825 -10.028 -13.866 1.00 70.12 97 VAL A N 1
ATOM 776 C CA . VAL A 1 97 ? 16.973 -10.572 -12.805 1.00 70.12 97 VAL A CA 1
ATOM 777 C C . VAL A 1 97 ? 17.632 -11.834 -12.256 1.00 70.12 97 VAL A C 1
ATOM 779 O O . VAL A 1 97 ? 17.482 -12.930 -12.792 1.00 70.12 97 VAL A O 1
ATOM 782 N N . GLY A 1 98 ? 18.398 -11.685 -11.176 1.00 69.88 98 GLY A N 1
ATOM 783 C CA . GLY A 1 98 ? 19.003 -12.823 -10.489 1.00 69.88 98 GLY A CA 1
ATOM 784 C C . GLY A 1 98 ? 17.945 -13.684 -9.793 1.00 69.88 98 GLY A C 1
ATOM 785 O O . GLY A 1 98 ? 17.338 -13.254 -8.811 1.00 69.88 98 GLY A O 1
ATOM 786 N N . LEU A 1 99 ? 17.753 -14.924 -10.248 1.00 62.62 99 LEU A N 1
ATOM 787 C CA . LEU A 1 99 ? 16.992 -15.926 -9.500 1.00 62.62 99 LEU A CA 1
ATOM 788 C C . LEU A 1 99 ? 17.847 -16.442 -8.337 1.00 62.62 99 LEU A C 1
ATOM 790 O O . LEU A 1 99 ? 18.768 -17.239 -8.521 1.00 62.62 99 LEU A O 1
ATOM 794 N N . LYS A 1 100 ? 17.549 -15.996 -7.115 1.00 63.12 100 LYS A N 1
ATOM 795 C CA . LYS A 1 100 ? 18.174 -16.548 -5.909 1.00 63.12 100 LYS A CA 1
ATOM 796 C C . LYS A 1 100 ? 17.534 -17.904 -5.593 1.00 63.12 100 LYS A C 1
ATOM 798 O O . LYS A 1 100 ? 16.382 -17.946 -5.172 1.00 63.12 100 LYS A O 1
ATOM 803 N N . LYS A 1 101 ? 18.271 -19.007 -5.771 1.00 55.34 101 LYS A N 1
ATOM 804 C CA . LYS A 1 101 ? 17.860 -20.325 -5.255 1.00 55.34 101 LYS A CA 1
ATOM 805 C C . LYS A 1 101 ? 17.772 -20.245 -3.726 1.00 55.34 101 LYS A C 1
ATOM 807 O O . LYS A 1 101 ? 18.743 -19.865 -3.073 1.00 55.34 101 LYS A O 1
ATOM 812 N N . GLN A 1 102 ? 16.603 -20.549 -3.170 1.00 53.72 102 GLN A N 1
ATOM 813 C CA . GLN A 1 102 ? 16.401 -20.719 -1.733 1.00 53.72 102 GLN A CA 1
ATOM 814 C C . GLN A 1 102 ? 16.066 -22.187 -1.486 1.00 53.72 102 GLN A C 1
ATOM 816 O O . GLN A 1 102 ? 14.949 -22.612 -1.769 1.00 53.72 102 GLN A O 1
ATOM 821 N N . ASP A 1 103 ? 17.028 -22.951 -0.967 1.00 48.97 103 ASP A N 1
ATOM 822 C CA . ASP A 1 103 ? 16.717 -24.223 -0.320 1.00 48.97 103 ASP A CA 1
ATOM 823 C C . ASP A 1 103 ? 15.860 -23.904 0.913 1.00 48.97 103 ASP A C 1
ATOM 825 O O . ASP A 1 103 ? 16.283 -23.212 1.842 1.00 48.97 103 ASP A O 1
ATOM 829 N N . LEU A 1 104 ? 14.595 -24.315 0.858 1.00 54.19 104 LEU A N 1
ATOM 830 C CA . LEU A 1 104 ? 13.586 -24.065 1.880 1.00 54.19 104 LEU A CA 1
ATOM 831 C C . LEU A 1 104 ? 13.891 -24.888 3.138 1.00 54.19 104 LEU A C 1
ATOM 833 O O . LEU A 1 104 ? 13.571 -26.072 3.201 1.00 54.19 104 LEU A O 1
ATOM 837 N N . ALA A 1 105 ? 14.421 -24.235 4.172 1.00 46.84 105 ALA A N 1
ATOM 838 C CA . ALA A 1 105 ? 14.251 -24.662 5.557 1.00 46.84 105 ALA A CA 1
ATOM 839 C C . ALA A 1 105 ? 13.376 -23.629 6.287 1.00 46.84 105 ALA A C 1
ATOM 841 O O . ALA A 1 105 ? 13.662 -22.435 6.305 1.00 46.84 105 ALA A O 1
ATOM 842 N N . LEU A 1 106 ? 12.262 -24.135 6.810 1.00 50.81 106 LEU A N 1
ATOM 843 C CA . LEU A 1 106 ? 11.150 -23.487 7.505 1.00 50.81 106 LEU A CA 1
ATOM 844 C C . LEU A 1 106 ? 11.538 -22.260 8.358 1.00 50.81 106 LEU A C 1
ATOM 846 O O . LEU A 1 106 ? 12.226 -22.398 9.363 1.00 50.81 106 LEU A O 1
ATOM 850 N N . ASP A 1 107 ? 10.964 -21.091 8.058 1.00 37.56 107 ASP A N 1
ATOM 851 C CA . ASP A 1 107 ? 10.720 -20.070 9.082 1.00 37.56 107 ASP A CA 1
ATOM 852 C C . ASP A 1 107 ? 9.247 -19.656 9.033 1.00 37.56 107 ASP A C 1
ATOM 854 O O . ASP A 1 107 ? 8.728 -19.120 8.050 1.00 37.56 107 ASP A O 1
ATOM 858 N N . SER A 1 108 ? 8.557 -19.978 10.120 1.00 42.19 108 SER A N 1
ATOM 859 C CA . SER A 1 108 ? 7.119 -19.839 10.312 1.00 42.19 108 SER A CA 1
ATOM 860 C C . SER A 1 108 ? 6.763 -18.388 10.627 1.00 42.19 108 SER A C 1
ATOM 862 O O . SER A 1 108 ? 6.181 -18.089 11.672 1.00 42.19 108 SER A O 1
ATOM 864 N N . ARG A 1 109 ? 7.093 -17.447 9.739 1.00 47.19 109 ARG A N 1
ATOM 865 C CA . ARG A 1 109 ? 6.596 -16.074 9.872 1.00 47.19 109 ARG A CA 1
ATOM 866 C C . ARG A 1 109 ? 5.156 -16.042 9.399 1.00 47.19 109 ARG A C 1
ATOM 868 O O . ARG A 1 109 ? 4.869 -15.892 8.214 1.00 47.19 109 ARG A O 1
ATOM 875 N N . LYS A 1 110 ? 4.249 -16.226 10.361 1.00 36.62 110 LYS A N 1
ATOM 876 C CA . LYS A 1 110 ? 2.807 -16.058 10.175 1.00 36.62 110 LYS A CA 1
ATOM 877 C C . LYS A 1 110 ? 2.565 -14.756 9.399 1.00 36.62 110 LYS A C 1
ATOM 879 O O . LYS A 1 110 ? 3.114 -13.724 9.798 1.00 36.62 110 LYS A O 1
ATOM 884 N N . PRO A 1 111 ? 1.750 -14.769 8.331 1.00 40.19 111 PRO A N 1
ATOM 885 C CA . PRO A 1 111 ? 1.273 -13.537 7.731 1.00 40.19 111 PRO A CA 1
ATOM 886 C C . PRO A 1 111 ? 0.691 -12.671 8.847 1.00 40.19 111 PRO A C 1
ATOM 888 O O . PRO A 1 111 ? -0.161 -13.136 9.609 1.00 40.19 111 PRO A O 1
ATOM 891 N N . PHE A 1 112 ? 1.165 -11.431 8.977 1.00 45.19 112 PHE A N 1
ATOM 892 C CA . PHE A 1 112 ? 0.463 -10.457 9.805 1.00 45.19 112 PHE A CA 1
ATOM 893 C C . PHE A 1 112 ? -0.986 -10.441 9.304 1.00 45.19 112 PHE A C 1
ATOM 895 O O . PHE A 1 112 ? -1.176 -10.375 8.083 1.00 45.19 112 PHE A O 1
ATOM 902 N N . PRO A 1 113 ? -1.995 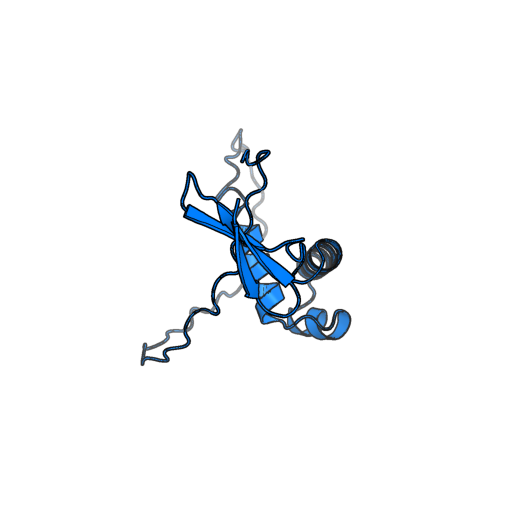-10.581 10.183 1.00 39.47 113 PRO A N 1
ATOM 903 C CA . PRO A 1 113 ? -3.371 -10.754 9.749 1.00 39.47 113 PRO A CA 1
ATOM 904 C C . PRO A 1 113 ? -3.719 -9.624 8.790 1.00 39.47 113 PRO A C 1
ATOM 906 O O . PRO A 1 113 ? -3.589 -8.445 9.138 1.00 39.47 113 PRO A O 1
ATOM 909 N N . ALA A 1 114 ? -4.103 -9.999 7.568 1.00 41.44 114 ALA A N 1
ATOM 910 C CA . ALA A 1 114 ? -4.602 -9.065 6.582 1.00 41.44 114 ALA A CA 1
ATOM 911 C C . ALA A 1 114 ? -5.697 -8.246 7.268 1.00 41.44 114 ALA A C 1
ATOM 913 O O . ALA A 1 114 ? -6.706 -8.796 7.716 1.00 41.44 114 ALA A O 1
ATOM 914 N N . ARG A 1 115 ? -5.481 -6.933 7.418 1.00 40.28 115 ARG A N 1
ATOM 915 C CA . ARG A 1 115 ? -6.589 -6.046 7.761 1.00 40.28 115 ARG A CA 1
ATOM 916 C C . ARG A 1 115 ? -7.613 -6.246 6.666 1.00 40.28 115 ARG A C 1
ATOM 918 O O . ARG A 1 115 ? -7.291 -6.040 5.500 1.00 40.28 115 ARG A O 1
ATOM 925 N N . CYS A 1 116 ? -8.799 -6.700 7.059 1.00 31.91 116 CYS A N 1
ATOM 926 C CA . CYS A 1 116 ? -9.934 -6.842 6.172 1.00 31.91 116 CYS A CA 1
ATOM 927 C C . CYS A 1 116 ? -10.054 -5.551 5.363 1.00 31.91 116 CYS A C 1
ATOM 929 O O . CYS A 1 116 ? -10.359 -4.497 5.926 1.00 31.91 116 CYS A O 1
ATOM 931 N N . ALA A 1 117 ? -9.763 -5.635 4.065 1.00 37.97 117 ALA A N 1
ATOM 932 C CA . ALA A 1 117 ? -10.144 -4.611 3.120 1.00 37.97 117 ALA A CA 1
ATOM 933 C C . ALA A 1 117 ? -11.668 -4.550 3.198 1.00 37.97 117 ALA A C 1
ATOM 935 O O . ALA A 1 117 ? -12.367 -5.468 2.766 1.00 37.97 117 ALA A O 1
ATOM 936 N N . GLY A 1 118 ? -12.169 -3.519 3.873 1.00 36.34 118 GLY A N 1
ATOM 937 C CA . GLY A 1 118 ? -13.580 -3.199 3.876 1.00 36.34 118 GLY A CA 1
ATOM 938 C C . GLY A 1 118 ? -13.942 -2.828 2.453 1.00 36.34 118 GLY A C 1
ATOM 939 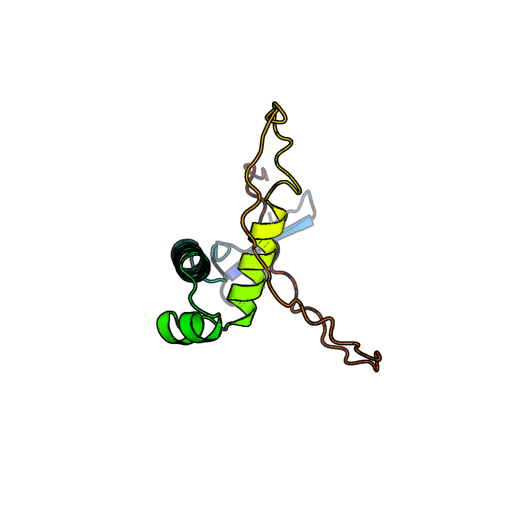O O . GLY A 1 118 ? -13.758 -1.684 2.052 1.00 36.34 118 GLY A O 1
ATOM 940 N N . LEU A 1 119 ? -14.408 -3.815 1.690 1.00 38.31 119 LEU A N 1
ATOM 941 C CA . LEU A 1 119 ? -15.174 -3.591 0.481 1.00 38.31 119 LEU A CA 1
ATOM 942 C C . LEU A 1 119 ? -16.254 -2.573 0.835 1.00 38.31 119 LEU A C 1
ATOM 944 O O . LEU A 1 119 ? -17.172 -2.851 1.608 1.00 38.31 119 LEU A O 1
ATOM 948 N N . GLY A 1 120 ? -16.112 -1.372 0.285 1.00 45.34 120 GLY A N 1
ATOM 949 C CA . GLY A 1 120 ? -17.229 -0.465 0.181 1.00 45.34 120 GLY A CA 1
ATOM 950 C C . GLY A 1 120 ? -18.320 -1.185 -0.595 1.00 45.34 120 GLY A C 1
ATOM 951 O O . GLY A 1 120 ? -18.086 -1.639 -1.717 1.00 45.34 120 GLY A O 1
ATOM 952 N N . ARG A 1 121 ? -19.487 -1.330 0.029 1.00 36.88 121 ARG A N 1
ATOM 953 C CA . ARG A 1 121 ? -20.797 -1.103 -0.587 1.00 36.88 121 ARG A CA 1
ATOM 954 C C . ARG A 1 121 ? -21.913 -1.426 0.400 1.00 36.88 121 ARG A C 1
ATOM 956 O O . ARG A 1 121 ? -21.934 -2.482 1.019 1.00 36.88 121 ARG A O 1
ATOM 963 N N . GLY A 1 122 ? -22.872 -0.507 0.441 1.00 35.75 122 GLY A N 1
ATOM 964 C CA . GLY A 1 122 ? -24.229 -0.771 0.892 1.00 35.75 122 GLY A CA 1
ATOM 965 C C . GLY A 1 122 ? -24.490 -0.397 2.340 1.00 35.75 122 GLY A C 1
ATOM 966 O O . GLY A 1 122 ? -23.888 -0.940 3.260 1.00 35.75 122 GLY A O 1
ATOM 967 N N . ARG A 1 123 ? -25.459 0.506 2.526 1.00 44.44 123 ARG A N 1
ATOM 968 C CA . ARG A 1 123 ? -26.303 0.565 3.724 1.00 44.44 123 ARG A CA 1
ATOM 969 C C . ARG A 1 123 ? -26.546 -0.858 4.232 1.00 44.44 123 ARG A C 1
ATOM 971 O O . ARG A 1 123 ? -27.271 -1.613 3.593 1.00 44.44 123 ARG A O 1
ATOM 978 N N . LEU A 1 124 ? -25.950 -1.228 5.359 1.00 41.81 124 LEU A N 1
ATOM 979 C CA . LEU A 1 124 ? -26.311 -2.466 6.031 1.00 41.81 124 LEU A CA 1
ATOM 980 C C . LEU A 1 124 ? -27.461 -2.145 6.968 1.00 41.81 124 LEU A C 1
ATOM 982 O O . LEU A 1 124 ? -27.291 -1.599 8.052 1.00 41.81 124 LEU A O 1
ATOM 986 N N . GLN A 1 125 ? -28.639 -2.448 6.446 1.00 41.50 125 GLN A N 1
ATOM 987 C CA . GLN A 1 125 ? -29.903 -2.462 7.141 1.00 41.50 125 GLN A CA 1
ATOM 988 C C . GLN A 1 125 ? -29.838 -3.506 8.263 1.00 41.50 125 GLN A C 1
ATOM 990 O O . GLN A 1 125 ? -29.771 -4.711 8.010 1.00 41.50 125 GLN A O 1
ATOM 995 N N . CYS A 1 126 ? -29.796 -3.010 9.496 1.00 45.78 126 CYS A N 1
ATOM 996 C CA . CYS A 1 126 ? -30.601 -3.465 10.626 1.00 45.78 126 CYS A CA 1
ATOM 997 C C . CYS A 1 126 ? -31.070 -2.208 11.351 1.00 45.78 126 CYS A C 1
ATOM 999 O O . CYS A 1 126 ? -30.190 -1.374 11.660 1.00 45.78 126 CYS A O 1
#

Secondary structure (DSSP, 8-state):
-EEEEEETTEEEEE-TTT--EEESS--S-SS--HHHHHHHHHHHHTT--HHHHHHHH---HHHHHHHHHHHHHHS-S----SS--SS-----------------------PPP-------------

Sequence (126 aa):
MNKNGYRGEKQNYKCVTCGRQFIENPQKQRGYSDEVRSECLKMYVNGMGFRGIEWVKGVHHTTIIHWVKQSGKELPDALAPESVPEVGELDELQTFVGLKKQDLALDSRKPFPARCAGLGRGRLQC